Protein AF-A0A3D0SPX1-F1 (afdb_monomer)

Structure (mmCIF, N/CA/C/O backbone):
data_AF-A0A3D0SPX1-F1
#
_entry.id   AF-A0A3D0SPX1-F1
#
loop_
_atom_site.group_PDB
_atom_site.id
_atom_site.type_symbol
_atom_site.label_atom_id
_atom_site.label_alt_id
_atom_site.label_comp_id
_atom_site.label_asym_id
_atom_site.label_entity_id
_atom_site.label_seq_id
_atom_site.pdbx_PDB_ins_code
_atom_site.Cartn_x
_atom_site.Cartn_y
_atom_site.Cartn_z
_atom_site.occupancy
_atom_site.B_iso_or_equiv
_atom_site.auth_seq_id
_atom_site.auth_comp_id
_atom_site.auth_asym_id
_atom_site.auth_atom_id
_atom_site.pdbx_PDB_model_num
ATOM 1 N N . MET A 1 1 ? 27.610 -5.479 -9.067 1.00 35.22 1 MET A N 1
ATOM 2 C CA . MET A 1 1 ? 26.220 -5.914 -8.808 1.00 35.22 1 MET A CA 1
ATOM 3 C C . MET A 1 1 ? 25.933 -5.706 -7.330 1.00 35.22 1 MET A C 1
ATOM 5 O O . MET A 1 1 ? 26.383 -6.499 -6.516 1.00 35.22 1 MET A O 1
ATOM 9 N N . GLY A 1 2 ? 25.311 -4.583 -6.967 1.00 31.58 2 GLY A N 1
ATOM 10 C CA . GLY A 1 2 ? 24.998 -4.276 -5.571 1.00 31.58 2 GLY A CA 1
ATOM 11 C C . GLY A 1 2 ? 23.729 -5.002 -5.144 1.00 31.58 2 GLY A C 1
ATOM 12 O O . GLY A 1 2 ? 22.633 -4.547 -5.456 1.00 31.58 2 GLY A O 1
ATOM 13 N N . TYR A 1 3 ? 23.874 -6.133 -4.458 1.00 35.97 3 TYR A N 1
ATOM 14 C CA . TYR A 1 3 ? 22.781 -6.718 -3.691 1.00 35.97 3 TYR A CA 1
ATOM 15 C C . TYR A 1 3 ? 22.508 -5.787 -2.510 1.00 35.97 3 TYR A C 1
ATOM 17 O O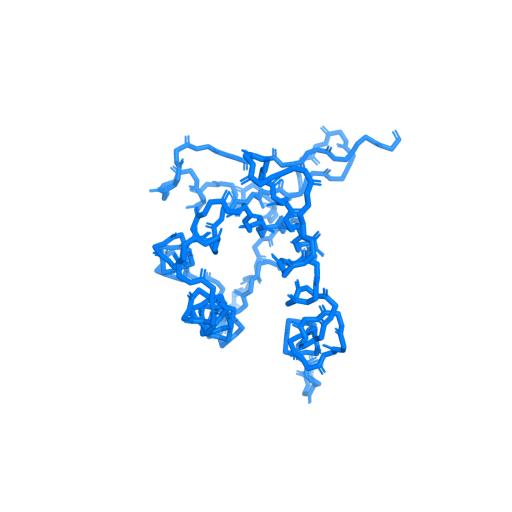 . TYR A 1 3 ? 23.377 -5.603 -1.660 1.00 35.97 3 TYR A O 1
ATOM 25 N N . SER A 1 4 ? 21.325 -5.177 -2.444 1.00 40.66 4 SER A N 1
ATOM 26 C CA . SER A 1 4 ? 20.884 -4.594 -1.180 1.00 40.66 4 SER A CA 1
ATOM 27 C C . SER A 1 4 ? 20.558 -5.760 -0.249 1.00 40.66 4 SER A C 1
ATOM 29 O O . SER A 1 4 ? 19.466 -6.311 -0.278 1.00 40.66 4 SER A O 1
ATOM 31 N N . ALA A 1 5 ? 21.559 -6.179 0.523 1.00 43.38 5 ALA A N 1
ATOM 32 C CA . ALA A 1 5 ? 21.428 -7.082 1.663 1.00 43.38 5 ALA A CA 1
ATOM 33 C C . ALA A 1 5 ? 20.911 -6.339 2.916 1.00 43.38 5 ALA A C 1
ATOM 35 O O . ALA A 1 5 ? 21.115 -6.795 4.037 1.00 43.38 5 ALA A O 1
ATOM 36 N N . GLY A 1 6 ? 20.303 -5.161 2.735 1.00 54.03 6 GLY A N 1
ATOM 37 C CA . GLY A 1 6 ? 19.687 -4.377 3.798 1.00 54.03 6 GLY A CA 1
ATOM 38 C C . GLY A 1 6 ? 18.196 -4.676 3.907 1.00 54.03 6 GLY A C 1
ATOM 39 O O . GLY A 1 6 ? 17.548 -5.019 2.916 1.00 54.03 6 GLY A O 1
ATOM 40 N N . ASP A 1 7 ? 17.645 -4.517 5.109 1.00 66.88 7 ASP A N 1
ATOM 41 C CA . ASP A 1 7 ? 16.200 -4.576 5.321 1.00 66.88 7 ASP A CA 1
ATOM 42 C C . ASP A 1 7 ? 15.494 -3.595 4.373 1.00 66.88 7 ASP A C 1
ATOM 44 O O . ASP A 1 7 ? 15.812 -2.403 4.329 1.00 66.88 7 ASP A O 1
ATOM 48 N N . HIS A 1 8 ? 14.532 -4.100 3.598 1.00 83.56 8 HIS A N 1
ATOM 49 C CA . HIS A 1 8 ? 13.720 -3.288 2.696 1.00 83.56 8 HIS A CA 1
ATOM 50 C C . HIS A 1 8 ? 12.962 -2.197 3.477 1.00 83.56 8 HIS A C 1
ATOM 52 O O . HIS A 1 8 ? 12.654 -2.359 4.663 1.00 83.56 8 HIS A O 1
ATOM 58 N N . ALA A 1 9 ? 12.633 -1.081 2.821 1.00 86.88 9 ALA A N 1
ATOM 59 C CA . ALA A 1 9 ? 11.969 0.058 3.463 1.00 86.88 9 ALA A CA 1
ATOM 60 C C . ALA A 1 9 ? 10.650 -0.344 4.150 1.00 86.88 9 ALA A C 1
ATOM 62 O O . ALA A 1 9 ? 10.345 0.133 5.240 1.00 86.88 9 ALA A O 1
ATOM 63 N N . GLU A 1 10 ? 9.915 -1.281 3.555 1.00 92.31 10 GLU A N 1
ATOM 64 C CA . GLU A 1 10 ? 8.680 -1.852 4.085 1.00 92.31 10 GLU A CA 1
ATOM 65 C C . GLU A 1 10 ? 8.934 -2.624 5.383 1.00 92.31 10 GLU A C 1
ATOM 67 O O . GLU A 1 10 ? 8.238 -2.416 6.371 1.00 92.31 10 GLU A O 1
ATOM 72 N N . ALA A 1 11 ? 9.966 -3.473 5.420 1.00 91.19 11 ALA A N 1
ATOM 73 C CA . ALA A 1 11 ? 10.319 -4.223 6.624 1.00 91.19 11 ALA A CA 1
ATOM 74 C C . ALA A 1 11 ? 10.751 -3.280 7.757 1.00 91.19 11 ALA A C 1
ATOM 76 O O . ALA A 1 11 ? 10.331 -3.445 8.901 1.00 91.19 11 ALA A O 1
ATOM 77 N N . ASN A 1 12 ? 11.532 -2.246 7.430 1.00 91.25 12 ASN A N 1
ATOM 78 C CA . ASN A 1 12 ? 11.918 -1.206 8.380 1.00 91.25 12 ASN A CA 1
ATOM 79 C C . ASN A 1 12 ? 10.706 -0.467 8.948 1.00 91.25 12 ASN A C 1
ATOM 81 O O . ASN A 1 12 ? 10.577 -0.375 10.168 1.00 91.25 12 ASN A O 1
ATOM 85 N N . LEU A 1 13 ? 9.800 0.002 8.083 1.00 92.25 13 LEU A N 1
ATOM 86 C CA . LEU A 1 13 ? 8.579 0.708 8.472 1.00 92.25 13 LEU A CA 1
ATOM 87 C C . LEU A 1 13 ? 7.771 -0.085 9.504 1.00 92.25 13 LEU A C 1
ATOM 89 O O . LEU A 1 13 ? 7.385 0.470 10.533 1.00 92.25 13 LEU A O 1
ATOM 93 N N . LEU A 1 14 ? 7.557 -1.377 9.250 1.00 93.50 14 LEU A N 1
ATOM 94 C CA . LEU A 1 14 ? 6.740 -2.243 10.104 1.00 93.50 14 LEU A CA 1
ATOM 95 C C . LEU A 1 14 ? 7.338 -2.471 11.501 1.00 93.50 14 LEU A C 1
ATOM 97 O O . LEU A 1 14 ? 6.610 -2.848 12.417 1.00 93.50 14 LEU A O 1
ATOM 101 N N . ARG A 1 15 ? 8.640 -2.217 11.683 1.00 93.19 15 ARG A N 1
ATOM 102 C CA . ARG A 1 15 ? 9.314 -2.259 12.991 1.00 93.19 15 ARG A CA 1
ATOM 103 C C . ARG A 1 15 ? 9.296 -0.918 13.723 1.00 93.19 15 ARG A C 1
ATOM 105 O O . ARG A 1 15 ? 9.567 -0.879 14.920 1.00 93.19 15 ARG A O 1
ATOM 112 N N . THR A 1 16 ? 9.011 0.184 13.032 1.00 94.38 16 THR A N 1
ATOM 113 C CA . THR A 1 16 ? 9.041 1.516 13.649 1.00 94.38 16 THR A CA 1
ATOM 114 C C . THR A 1 16 ? 7.852 1.748 14.581 1.00 94.38 16 THR A C 1
ATOM 116 O O . THR A 1 16 ? 6.770 1.192 14.384 1.00 94.38 16 THR A O 1
ATOM 119 N N . ALA A 1 17 ? 8.027 2.665 15.539 1.00 93.94 17 ALA A N 1
ATOM 120 C CA . ALA A 1 17 ? 6.954 3.139 16.416 1.00 93.94 17 ALA A CA 1
ATOM 121 C C . ALA A 1 17 ? 5.751 3.700 15.642 1.00 93.94 17 ALA A C 1
ATOM 123 O O . ALA A 1 17 ? 4.627 3.640 16.137 1.00 93.94 17 ALA A O 1
ATOM 124 N N . LEU A 1 18 ? 5.963 4.193 14.414 1.00 93.06 18 LEU A N 1
ATOM 125 C CA . LEU A 1 18 ? 4.879 4.657 13.554 1.00 93.06 18 LEU A CA 1
ATOM 126 C C . LEU A 1 18 ? 3.846 3.545 13.320 1.00 93.06 18 LEU A C 1
ATOM 128 O O . LEU A 1 18 ? 2.652 3.771 13.509 1.00 93.06 18 LEU A O 1
ATOM 132 N N . TRP A 1 19 ? 4.305 2.341 12.968 1.00 94.50 19 TRP A N 1
ATOM 133 C CA . TRP A 1 19 ? 3.427 1.197 12.731 1.00 94.50 19 TRP A CA 1
ATOM 134 C C . TRP A 1 19 ? 3.016 0.496 14.028 1.00 94.50 19 TRP A C 1
ATOM 136 O O . TRP A 1 19 ? 1.847 0.158 14.209 1.00 94.50 19 TRP A O 1
ATOM 146 N N . THR A 1 20 ? 3.961 0.279 14.946 1.00 95.25 20 THR A N 1
ATOM 147 C CA . THR A 1 20 ? 3.732 -0.567 16.129 1.00 95.25 20 THR A CA 1
ATOM 148 C C . THR A 1 20 ? 2.991 0.141 17.262 1.00 95.25 20 THR A C 1
ATOM 150 O O . THR A 1 20 ? 2.323 -0.527 18.051 1.00 95.25 20 THR A O 1
ATOM 153 N N . ALA A 1 21 ? 3.056 1.474 17.340 1.00 94.94 21 ALA A N 1
ATOM 154 C CA . ALA A 1 21 ? 2.471 2.243 18.437 1.00 94.94 21 ALA A CA 1
ATOM 155 C C . ALA A 1 21 ? 1.556 3.378 17.960 1.00 94.94 21 ALA A C 1
ATOM 157 O O . ALA A 1 21 ? 0.399 3.443 18.376 1.00 94.94 21 ALA A O 1
ATOM 158 N N . HIS A 1 22 ? 2.037 4.266 17.087 1.00 94.50 22 HIS A N 1
ATOM 159 C CA . HIS A 1 22 ? 1.320 5.496 16.738 1.00 94.50 22 HIS A CA 1
ATOM 160 C C . HIS A 1 22 ? 0.041 5.213 15.962 1.00 94.50 22 HIS A C 1
ATOM 162 O O . HIS A 1 22 ? -1.007 5.739 16.321 1.00 94.50 22 HIS A O 1
ATOM 168 N N . LEU A 1 23 ? 0.098 4.345 14.951 1.00 92.38 23 LEU A N 1
ATOM 169 C CA . LEU A 1 23 ? -1.086 3.961 14.194 1.00 92.38 23 LEU A CA 1
ATOM 170 C C . LEU A 1 23 ? -2.142 3.269 15.087 1.00 92.38 23 LEU A C 1
ATOM 172 O O . LEU A 1 23 ? -3.277 3.742 15.112 1.00 92.38 23 LEU A O 1
ATOM 176 N N . PRO A 1 24 ? -1.815 2.238 15.894 1.00 92.81 24 PRO A N 1
ATOM 177 C CA . PRO A 1 24 ? -2.754 1.683 16.871 1.00 92.81 24 PRO A CA 1
ATOM 178 C C . PRO A 1 24 ? -3.317 2.711 17.862 1.00 92.81 24 PRO A C 1
ATOM 180 O O . PRO A 1 24 ? -4.504 2.664 18.180 1.00 92.81 24 PRO A O 1
ATOM 183 N N . ASN A 1 25 ? -2.493 3.643 18.353 1.00 91.94 25 ASN A N 1
ATOM 184 C CA . ASN A 1 25 ? -2.947 4.717 19.239 1.00 91.94 25 ASN A CA 1
ATOM 185 C C . ASN A 1 25 ? -3.928 5.655 18.530 1.00 91.94 25 ASN A C 1
ATOM 187 O O . ASN A 1 25 ? -4.974 5.966 19.095 1.00 91.94 25 ASN A O 1
ATOM 191 N N . ALA A 1 26 ? -3.636 6.040 17.286 1.00 89.94 26 ALA A N 1
ATOM 192 C CA . ALA A 1 26 ? -4.522 6.857 16.468 1.00 89.94 26 ALA A CA 1
ATOM 193 C C . ALA A 1 26 ? -5.859 6.143 16.231 1.00 89.94 26 ALA A C 1
ATOM 195 O O . ALA A 1 26 ? -6.905 6.720 16.493 1.00 89.94 26 ALA A O 1
ATOM 196 N N . LEU A 1 27 ? -5.841 4.859 15.855 1.00 88.06 27 LEU A N 1
ATOM 197 C CA . LEU A 1 27 ? -7.057 4.056 15.674 1.00 88.06 27 LEU A CA 1
ATOM 198 C C . LEU A 1 27 ? -7.898 3.933 16.957 1.00 88.06 27 LEU A C 1
ATOM 200 O O . LEU A 1 27 ? -9.129 3.872 16.882 1.00 88.06 27 LEU A O 1
ATOM 204 N N . ARG A 1 28 ? -7.262 3.881 18.138 1.00 88.44 28 ARG A N 1
ATOM 205 C CA . ARG A 1 28 ? -7.951 3.864 19.443 1.00 88.44 28 ARG A CA 1
ATOM 206 C C . ARG A 1 28 ? -8.588 5.206 19.779 1.00 88.44 28 ARG A C 1
ATOM 208 O O . ARG A 1 28 ? -9.742 5.231 20.202 1.00 88.44 28 ARG A O 1
ATOM 215 N N . ALA A 1 29 ? -7.837 6.285 19.599 1.00 88.12 29 ALA A N 1
ATOM 216 C CA . ALA A 1 29 ? -8.236 7.629 19.997 1.00 88.12 29 ALA A CA 1
ATOM 217 C C . ALA A 1 29 ? -9.087 8.359 18.945 1.00 88.12 29 ALA A C 1
ATOM 219 O O . ALA A 1 29 ? -9.565 9.453 19.229 1.00 88.12 29 ALA A O 1
ATOM 220 N N . TRP A 1 30 ? -9.263 7.789 17.746 1.00 83.19 30 TRP A N 1
ATOM 221 C CA . TRP A 1 30 ? -9.912 8.475 16.631 1.00 83.19 30 TRP A CA 1
ATOM 222 C C . TRP A 1 30 ? -11.345 8.904 16.944 1.00 83.19 30 TRP A C 1
ATOM 224 O O . TRP A 1 30 ? -12.213 8.076 17.237 1.00 83.19 30 TRP A O 1
ATOM 234 N N . THR A 1 31 ? -11.583 10.207 16.821 1.00 78.75 31 THR A N 1
ATOM 235 C CA . THR A 1 31 ? -12.889 10.850 16.910 1.00 78.75 31 THR A CA 1
ATOM 236 C C . THR A 1 31 ? -13.018 11.8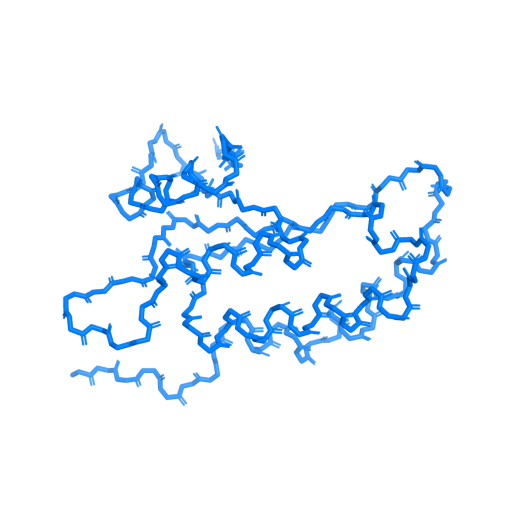70 15.766 1.00 78.75 31 THR A C 1
ATOM 238 O O . THR A 1 31 ? -12.027 12.512 15.417 1.00 78.75 31 THR A O 1
ATOM 241 N N . PRO A 1 32 ? -14.206 12.036 15.159 1.00 76.19 32 PRO A N 1
ATOM 242 C CA . PRO A 1 32 ? -15.452 11.326 15.442 1.00 76.19 32 PRO A CA 1
ATOM 243 C C . PRO A 1 32 ? -15.455 9.890 14.871 1.00 76.19 32 PRO A C 1
ATOM 245 O O . PRO A 1 32 ? -14.790 9.587 13.880 1.00 76.19 32 PRO A O 1
ATOM 248 N N . HIS A 1 33 ? -16.182 8.986 15.540 1.00 69.19 33 HIS A N 1
ATOM 249 C CA . HIS A 1 33 ? -16.167 7.530 15.296 1.00 69.19 33 HIS A CA 1
ATOM 250 C C . HIS A 1 33 ? -16.772 7.101 13.944 1.00 69.19 33 HIS A C 1
ATOM 252 O O . HIS A 1 33 ? -16.688 5.931 13.564 1.00 69.19 33 HIS A O 1
ATOM 258 N N . ASP A 1 34 ? -17.428 8.024 13.250 1.00 72.75 34 ASP A N 1
ATOM 259 C CA . ASP A 1 34 ? -18.044 7.855 11.937 1.00 72.75 34 ASP A CA 1
ATOM 260 C C . ASP A 1 34 ? -17.093 8.188 10.775 1.00 72.75 34 ASP A C 1
ATOM 262 O O . ASP A 1 34 ? -17.356 7.777 9.645 1.00 72.75 34 ASP A O 1
ATOM 266 N N . SER A 1 35 ? -15.974 8.862 11.046 1.00 80.56 35 SER A N 1
ATOM 267 C CA . SER A 1 35 ? -14.977 9.225 10.038 1.00 80.56 35 S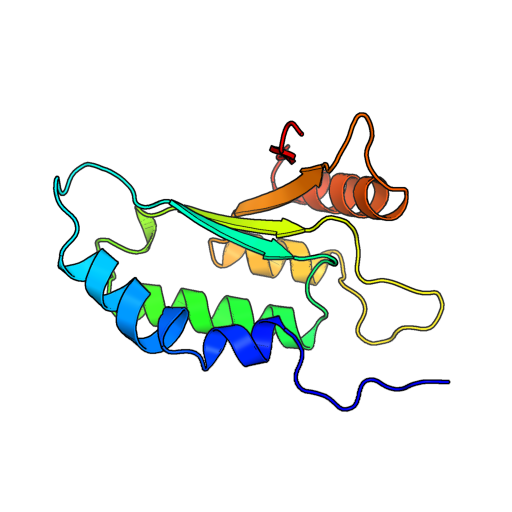ER A CA 1
ATOM 268 C C . SER A 1 35 ? -13.889 8.156 9.877 1.00 80.56 35 SER A C 1
ATOM 270 O O . SER A 1 35 ? -13.467 7.519 10.845 1.00 80.56 35 SER A O 1
ATOM 272 N N . CYS A 1 36 ? -13.415 7.952 8.645 1.00 85.12 36 CYS A N 1
ATOM 273 C CA . CYS A 1 36 ? -12.336 7.011 8.348 1.00 85.12 36 CYS A CA 1
ATOM 274 C C . CYS A 1 36 ? -10.955 7.671 8.478 1.00 85.12 36 CYS A C 1
ATOM 276 O O . CYS A 1 36 ? -10.719 8.756 7.941 1.00 85.12 36 CYS A O 1
ATOM 278 N N . ILE A 1 37 ? -10.002 6.972 9.092 1.00 88.69 37 ILE A N 1
ATOM 279 C CA . ILE A 1 37 ? -8.581 7.294 8.955 1.00 88.69 37 ILE A CA 1
ATOM 280 C C . ILE A 1 37 ? -8.114 6.799 7.590 1.00 88.69 37 ILE A C 1
ATOM 282 O O . ILE A 1 37 ? -8.404 5.671 7.190 1.00 88.69 37 ILE A O 1
ATOM 286 N N . THR A 1 38 ? -7.349 7.637 6.894 1.00 90.88 38 THR A N 1
ATOM 287 C CA . THR A 1 38 ? -6.607 7.233 5.698 1.00 90.88 38 THR A CA 1
ATOM 288 C C . THR A 1 38 ? -5.124 7.159 6.028 1.00 90.88 38 THR A C 1
ATOM 290 O O . THR A 1 38 ? -4.511 8.156 6.403 1.00 90.88 38 THR A O 1
ATOM 293 N N . VAL A 1 39 ? -4.539 5.975 5.872 1.00 91.81 39 VAL A N 1
ATOM 294 C CA . VAL A 1 39 ? -3.103 5.729 6.013 1.00 91.81 39 VAL A CA 1
ATOM 295 C C . VAL A 1 39 ? -2.534 5.508 4.623 1.00 91.81 39 VAL A C 1
ATOM 297 O O . VAL A 1 39 ? -2.923 4.566 3.942 1.00 91.81 39 VAL A O 1
ATOM 300 N N . THR A 1 40 ? -1.609 6.365 4.195 1.00 94.06 40 THR A N 1
ATOM 301 C CA . THR A 1 40 ? -0.949 6.227 2.890 1.00 94.06 40 THR A CA 1
ATOM 302 C C . THR A 1 40 ? 0.518 5.872 3.075 1.00 94.06 40 THR A C 1
ATOM 304 O O . THR A 1 40 ? 1.280 6.634 3.668 1.00 94.06 40 THR A O 1
ATOM 307 N N . LEU A 1 41 ? 0.922 4.729 2.529 1.00 94.44 41 LEU A N 1
ATOM 308 C CA . LEU A 1 41 ? 2.312 4.340 2.367 1.00 94.44 41 LEU A CA 1
ATOM 309 C C . LEU A 1 41 ? 2.783 4.751 0.970 1.00 94.44 41 LEU A C 1
ATOM 311 O O . LEU A 1 41 ? 2.440 4.109 -0.020 1.00 94.44 41 LEU A O 1
ATOM 315 N N . ALA A 1 42 ? 3.570 5.824 0.898 1.00 93.75 42 ALA A N 1
ATOM 316 C CA . ALA A 1 42 ? 4.187 6.291 -0.339 1.00 93.75 42 ALA A CA 1
ATOM 317 C C . ALA A 1 42 ? 5.606 5.719 -0.488 1.00 93.75 42 ALA A C 1
ATOM 319 O O . ALA A 1 42 ? 6.468 5.970 0.353 1.00 93.75 42 ALA A O 1
ATOM 320 N N . ILE A 1 43 ? 5.859 4.960 -1.557 1.00 93.06 43 ILE A N 1
ATOM 321 C CA . ILE A 1 43 ? 7.146 4.289 -1.804 1.00 93.06 43 ILE A CA 1
ATOM 322 C C . ILE A 1 43 ? 7.622 4.446 -3.253 1.00 93.06 43 ILE A C 1
ATOM 324 O O . ILE A 1 43 ? 6.851 4.665 -4.187 1.00 93.06 43 ILE A O 1
ATOM 328 N N . ASN A 1 44 ? 8.934 4.330 -3.470 1.00 91.12 44 ASN A N 1
ATOM 329 C CA . ASN A 1 44 ? 9.525 4.520 -4.801 1.00 91.12 44 ASN A CA 1
ATOM 330 C C . ASN A 1 44 ? 9.226 3.372 -5.772 1.00 91.12 44 ASN A C 1
ATOM 332 O O . ASN A 1 44 ? 9.130 3.596 -6.978 1.00 91.12 44 ASN A O 1
ATOM 336 N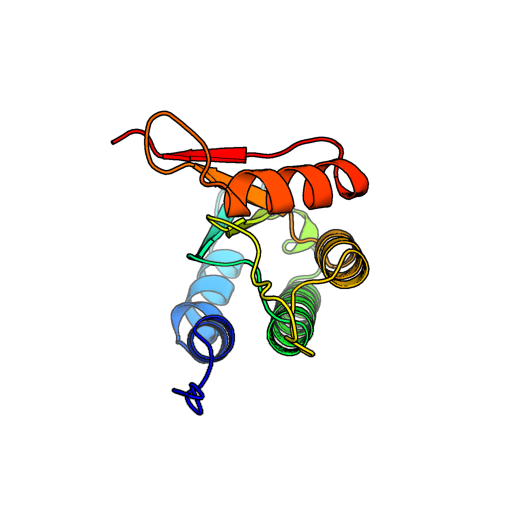 N . ARG A 1 45 ? 9.116 2.141 -5.268 1.00 92.38 45 ARG A N 1
ATOM 337 C CA . ARG A 1 45 ? 8.815 0.952 -6.068 1.00 92.38 45 ARG A CA 1
ATOM 338 C C . ARG A 1 45 ? 7.765 0.108 -5.350 1.00 92.38 45 ARG A C 1
ATOM 340 O O . ARG A 1 45 ? 7.729 0.146 -4.128 1.00 92.38 45 ARG A O 1
ATOM 347 N N . SER A 1 46 ? 6.929 -0.621 -6.084 1.00 93.69 46 SER A N 1
ATOM 348 C CA . SER A 1 46 ? 5.982 -1.583 -5.505 1.00 93.69 46 SER A CA 1
ATOM 349 C C . SER A 1 46 ? 6.717 -2.646 -4.676 1.00 93.69 46 SER A C 1
ATOM 351 O O . SER A 1 46 ? 7.895 -2.902 -4.923 1.00 93.69 46 SER A O 1
ATOM 353 N N . PRO A 1 47 ? 6.069 -3.289 -3.696 1.00 93.75 47 PRO A N 1
ATOM 354 C CA . PRO A 1 47 ? 6.755 -4.241 -2.838 1.00 93.75 47 PRO A CA 1
ATOM 355 C C . PRO A 1 47 ? 7.195 -5.480 -3.615 1.00 93.75 47 PRO A C 1
ATOM 357 O O . PRO A 1 47 ? 6.460 -6.022 -4.446 1.00 93.75 47 PRO A O 1
ATOM 360 N N . CYS A 1 48 ? 8.392 -5.974 -3.306 1.00 92.94 48 CYS A N 1
ATOM 361 C CA 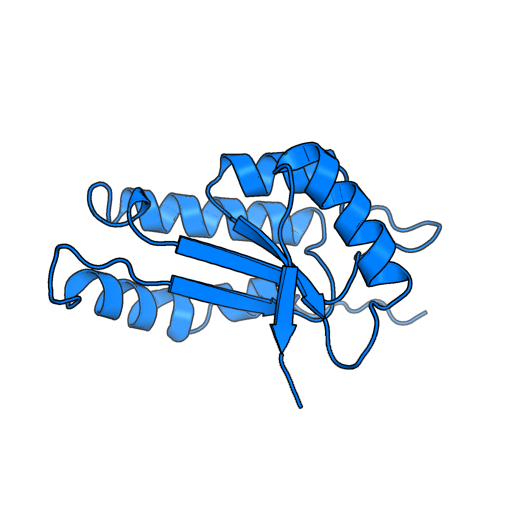. CYS A 1 48 ? 8.833 -7.288 -3.766 1.00 92.94 48 CYS A CA 1
ATOM 362 C C . CYS A 1 48 ? 7.927 -8.394 -3.178 1.00 92.94 48 CYS A C 1
ATOM 364 O O . CYS A 1 48 ? 7.133 -8.144 -2.262 1.00 92.94 48 CYS A O 1
ATOM 366 N N . ARG A 1 49 ? 8.065 -9.641 -3.644 1.00 90.81 49 ARG A N 1
ATOM 367 C CA . ARG A 1 49 ? 7.267 -10.777 -3.132 1.00 90.81 49 ARG A CA 1
ATOM 368 C C . ARG A 1 49 ? 7.305 -10.909 -1.599 1.00 90.81 49 ARG A C 1
ATOM 370 O O . ARG A 1 49 ? 6.274 -11.137 -0.968 1.00 90.81 49 ARG A O 1
ATOM 377 N N . ASN A 1 50 ? 8.479 -10.739 -0.987 1.00 91.25 50 ASN A N 1
ATOM 378 C CA . ASN A 1 50 ? 8.638 -10.870 0.466 1.00 91.25 50 ASN A CA 1
ATOM 379 C C . ASN A 1 50 ? 7.983 -9.699 1.212 1.00 91.25 50 ASN A C 1
ATOM 381 O O . ASN A 1 50 ? 7.232 -9.913 2.161 1.00 91.25 50 ASN A O 1
ATOM 385 N N . CYS A 1 51 ? 8.204 -8.465 0.751 1.00 94.44 51 CYS A N 1
ATOM 386 C CA . CYS A 1 51 ? 7.576 -7.274 1.328 1.00 94.44 51 CYS A CA 1
ATOM 387 C C . CYS A 1 51 ? 6.055 -7.300 1.187 1.00 94.44 51 CYS A C 1
ATOM 389 O O . CYS A 1 51 ? 5.355 -6.878 2.101 1.00 94.44 51 CYS A O 1
ATOM 391 N N . THR A 1 52 ? 5.538 -7.875 0.100 1.00 95.50 52 THR A N 1
ATOM 392 C CA . THR A 1 52 ? 4.101 -8.104 -0.077 1.00 95.50 52 THR A CA 1
ATOM 393 C C . THR A 1 52 ? 3.542 -8.966 1.053 1.00 95.50 52 THR A C 1
ATOM 395 O O . THR A 1 52 ? 2.570 -8.585 1.700 1.00 95.50 52 THR A O 1
ATOM 398 N N . ALA A 1 53 ? 4.188 -10.097 1.355 1.00 94.88 53 ALA A N 1
ATOM 399 C CA . ALA A 1 53 ? 3.755 -10.970 2.445 1.00 94.88 53 ALA A CA 1
ATOM 400 C C . ALA A 1 53 ? 3.799 -10.267 3.817 1.00 94.88 53 ALA A C 1
ATOM 402 O O . ALA A 1 53 ? 2.889 -10.449 4.632 1.00 94.88 53 ALA A O 1
ATOM 403 N N . LEU A 1 54 ? 4.818 -9.433 4.056 1.00 96.00 54 LEU A N 1
ATOM 404 C CA . LEU A 1 54 ? 4.940 -8.643 5.285 1.00 96.00 54 LEU A CA 1
ATOM 405 C C . LEU A 1 54 ? 3.811 -7.614 5.422 1.00 96.00 54 LEU A C 1
ATOM 407 O O . LEU A 1 54 ? 3.167 -7.560 6.467 1.00 96.00 54 LEU A O 1
ATOM 411 N N . LEU A 1 55 ? 3.527 -6.841 4.369 1.00 97.12 55 LEU A N 1
ATOM 412 C CA . LEU A 1 55 ? 2.465 -5.827 4.372 1.00 97.12 55 LEU A CA 1
ATOM 413 C C . LEU A 1 55 ? 1.070 -6.443 4.553 1.00 97.12 55 LEU A C 1
ATOM 415 O O . LEU A 1 55 ? 0.253 -5.901 5.298 1.00 97.12 55 LEU A O 1
ATOM 419 N N . ILE A 1 56 ? 0.805 -7.596 3.930 1.00 97.31 56 ILE A N 1
ATOM 420 C CA . ILE A 1 56 ? -0.445 -8.353 4.119 1.00 97.31 56 ILE A CA 1
ATOM 421 C C . ILE A 1 56 ? -0.589 -8.794 5.578 1.00 97.31 56 ILE A C 1
ATOM 423 O O . ILE A 1 56 ? -1.631 -8.586 6.204 1.00 97.31 56 ILE A O 1
ATOM 427 N N . SER A 1 57 ? 0.472 -9.383 6.135 1.00 96.88 57 SER A N 1
ATOM 428 C CA . SER A 1 57 ? 0.474 -9.887 7.512 1.00 96.88 57 SER A CA 1
ATOM 429 C C . SER A 1 57 ? 0.278 -8.758 8.522 1.00 96.88 57 SER A C 1
ATOM 431 O O . SER A 1 57 ? -0.473 -8.911 9.486 1.00 96.88 57 SER A O 1
ATOM 433 N N . ALA A 1 58 ? 0.915 -7.613 8.277 1.00 96.06 58 ALA A N 1
ATOM 434 C CA . ALA A 1 58 ? 0.828 -6.436 9.122 1.00 96.06 58 ALA A CA 1
ATOM 435 C C . ALA A 1 58 ? -0.582 -5.830 9.135 1.00 96.06 58 ALA A C 1
ATOM 437 O O . ALA A 1 58 ? -1.112 -5.560 10.215 1.00 96.06 58 ALA A O 1
ATOM 438 N N . LEU A 1 59 ? -1.214 -5.667 7.967 1.00 95.50 59 LEU A N 1
ATOM 439 C CA . LEU A 1 59 ? -2.584 -5.153 7.884 1.00 95.50 59 LEU A CA 1
ATOM 440 C C . LEU A 1 59 ? -3.587 -6.131 8.512 1.00 95.50 59 LEU A C 1
ATOM 442 O O . LEU A 1 59 ? -4.429 -5.733 9.315 1.00 95.50 59 LEU A O 1
ATOM 446 N N . SER A 1 60 ? -3.416 -7.431 8.261 1.00 95.00 60 SER A N 1
ATOM 447 C CA . SER A 1 60 ? -4.237 -8.477 8.881 1.00 95.00 60 SER A CA 1
ATOM 448 C C . SER A 1 60 ? -4.126 -8.472 10.410 1.00 95.00 60 SER A C 1
ATOM 450 O O . SER A 1 60 ? -5.123 -8.636 11.111 1.00 95.00 60 SER A O 1
ATOM 452 N N . ALA A 1 61 ? -2.919 -8.280 10.954 1.00 94.31 61 ALA A N 1
ATOM 453 C CA . ALA A 1 61 ? -2.709 -8.165 12.397 1.00 94.31 61 ALA A CA 1
ATOM 454 C C . ALA A 1 61 ? -3.391 -6.920 12.976 1.00 94.31 61 ALA A C 1
ATOM 456 O O . ALA A 1 61 ? -4.013 -6.993 14.036 1.00 94.31 61 ALA A O 1
ATOM 457 N N . LEU A 1 62 ? -3.330 -5.799 12.258 1.00 92.50 62 LEU A N 1
ATOM 458 C CA . LEU A 1 62 ? -4.011 -4.573 12.651 1.00 92.50 62 LEU A CA 1
ATOM 459 C C . LEU A 1 62 ? -5.534 -4.763 12.681 1.00 92.50 62 LEU A C 1
ATOM 461 O O . LEU A 1 62 ? -6.174 -4.378 13.656 1.00 92.50 62 LEU A O 1
ATOM 465 N N . TYR A 1 63 ? -6.113 -5.419 11.674 1.00 92.88 63 TYR A N 1
ATOM 466 C CA . TYR A 1 63 ? -7.545 -5.724 11.638 1.00 92.88 63 TYR A CA 1
ATOM 467 C C . TYR A 1 63 ? -7.977 -6.679 12.752 1.00 92.88 63 TYR A C 1
ATOM 469 O O . TYR A 1 63 ? -9.024 -6.454 13.351 1.00 92.88 63 TYR A O 1
ATOM 477 N N . ARG A 1 64 ? -7.159 -7.677 13.115 1.00 93.56 64 ARG A N 1
ATOM 478 C CA . ARG A 1 64 ? -7.438 -8.531 14.287 1.00 93.56 64 ARG A CA 1
ATOM 479 C C . ARG A 1 64 ? -7.463 -7.744 15.598 1.00 93.56 64 ARG A C 1
ATOM 481 O O . ARG A 1 64 ? -8.298 -8.025 16.450 1.00 93.56 64 ARG A O 1
ATOM 488 N N . ASN A 1 65 ? -6.588 -6.750 15.747 1.00 90.94 65 ASN A N 1
ATOM 489 C CA . ASN A 1 65 ? -6.556 -5.889 16.933 1.00 90.94 65 ASN A CA 1
ATOM 490 C C . ASN A 1 65 ? -7.701 -4.860 16.956 1.00 90.94 65 ASN A C 1
ATOM 492 O O . ASN A 1 65 ? -8.043 -4.343 18.018 1.00 90.94 65 ASN A O 1
ATOM 496 N N . PHE A 1 66 ? -8.290 -4.554 15.796 1.00 89.81 66 PHE A N 1
ATOM 497 C CA . PHE A 1 66 ? -9.325 -3.534 15.628 1.00 89.81 66 PHE A CA 1
ATOM 498 C C . PHE A 1 66 ? -10.458 -4.004 14.695 1.00 89.81 66 PHE A C 1
ATOM 500 O O . PHE A 1 66 ? -10.704 -3.355 13.680 1.00 89.81 66 PHE A O 1
ATOM 507 N N . PRO A 1 67 ? -11.201 -5.079 15.010 1.00 87.75 67 PRO A N 1
ATOM 508 C CA . PRO A 1 67 ? -12.102 -5.732 14.050 1.00 87.75 67 PRO A CA 1
ATOM 509 C C . PRO A 1 67 ? -13.238 -4.833 13.538 1.00 87.75 67 PRO A C 1
ATOM 511 O O . PRO A 1 67 ? -13.593 -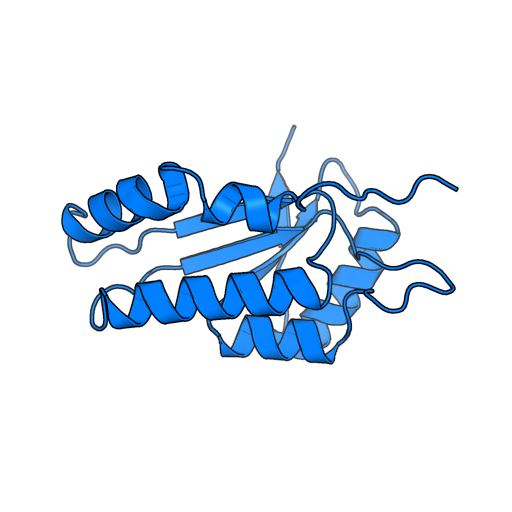4.899 12.367 1.00 87.75 67 PRO A O 1
ATOM 514 N N . ALA A 1 68 ? -13.777 -3.945 14.382 1.00 82.94 68 ALA A N 1
ATO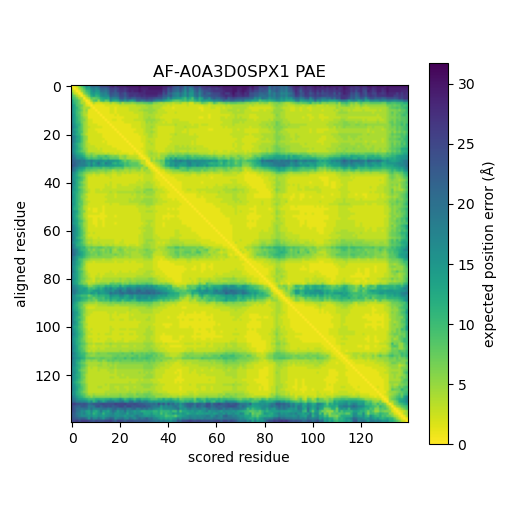M 515 C CA . ALA A 1 68 ? -14.861 -3.034 13.996 1.00 82.94 68 ALA A CA 1
ATOM 516 C C . ALA A 1 68 ? -14.377 -1.745 13.302 1.00 82.94 68 ALA A C 1
ATOM 518 O O . ALA A 1 68 ? -15.139 -1.099 12.583 1.00 82.94 68 ALA A O 1
ATOM 519 N N . ARG A 1 69 ? -13.125 -1.334 13.549 1.00 79.00 69 ARG A N 1
ATOM 520 C CA . ARG A 1 69 ? -12.573 -0.061 13.054 1.00 79.00 69 ARG A CA 1
ATOM 521 C C . ARG A 1 69 ? -11.657 -0.268 11.854 1.00 79.00 69 ARG A C 1
ATOM 523 O O . ARG A 1 69 ? -11.733 0.496 10.906 1.00 79.00 69 ARG A O 1
ATOM 530 N N . GLY A 1 70 ? -10.820 -1.301 11.877 1.00 79.88 70 GLY A N 1
ATOM 531 C CA . GLY A 1 70 ? -9.822 -1.625 10.859 1.00 79.88 70 GLY A CA 1
ATOM 532 C C . GLY A 1 70 ? -10.379 -1.577 9.435 1.00 79.88 70 GLY A C 1
ATOM 533 O O . GLY A 1 70 ? -9.913 -0.732 8.675 1.00 79.88 70 GLY A O 1
ATOM 534 N N . PRO A 1 71 ? -11.419 -2.367 9.105 1.00 81.44 71 PRO A N 1
ATOM 535 C CA . PRO A 1 71 ? -12.011 -2.382 7.763 1.00 81.44 71 PRO A CA 1
ATOM 536 C C . PRO A 1 71 ? -12.701 -1.076 7.340 1.00 81.44 71 PRO A C 1
ATOM 538 O O . PRO A 1 71 ? -12.949 -0.876 6.158 1.00 81.44 71 PRO A O 1
ATOM 541 N N . ARG A 1 72 ? -13.036 -0.182 8.284 1.00 85.19 72 ARG A N 1
ATOM 542 C CA . ARG A 1 72 ? -13.610 1.142 7.973 1.00 85.19 72 ARG A CA 1
ATOM 543 C C . ARG A 1 72 ? -12.540 2.172 7.604 1.00 85.19 72 ARG A C 1
ATOM 545 O O . ARG A 1 72 ? -12.875 3.229 7.079 1.00 85.19 72 ARG A O 1
ATOM 552 N N . ASN A 1 73 ? -11.275 1.894 7.916 1.00 88.31 73 ASN A N 1
ATOM 553 C CA . ASN A 1 73 ? -10.148 2.763 7.601 1.00 88.31 73 ASN A CA 1
ATOM 554 C C . ASN A 1 73 ? -9.523 2.365 6.266 1.00 88.31 73 ASN A C 1
ATOM 556 O O . ASN A 1 73 ? -9.524 1.195 5.886 1.00 88.31 73 ASN A O 1
ATOM 560 N N . ARG A 1 74 ? -8.943 3.347 5.580 1.00 91.06 74 ARG A N 1
ATOM 561 C CA . ARG A 1 74 ? -8.355 3.175 4.252 1.00 91.06 74 ARG A CA 1
ATOM 562 C C . ARG A 1 74 ? -6.846 3.029 4.360 1.00 91.06 74 ARG A C 1
ATOM 564 O O . ARG A 1 74 ? -6.187 3.878 4.962 1.00 91.06 74 ARG A O 1
ATOM 571 N N . PHE A 1 75 ? -6.300 1.976 3.762 1.00 93.81 75 PHE A N 1
ATOM 572 C CA . PHE A 1 75 ? -4.863 1.709 3.720 1.00 93.81 75 PHE A CA 1
ATOM 573 C C . PHE A 1 75 ? -4.390 1.743 2.276 1.00 93.81 75 PHE A C 1
ATOM 575 O O . PHE A 1 75 ? -4.609 0.802 1.524 1.00 93.81 75 PHE A O 1
ATOM 582 N N . ILE A 1 76 ? -3.750 2.841 1.885 1.00 94.75 76 ILE A N 1
ATOM 583 C CA . ILE A 1 76 ? -3.331 3.093 0.508 1.00 94.75 76 ILE A CA 1
ATOM 584 C C . ILE A 1 76 ? -1.844 2.780 0.368 1.00 94.75 76 ILE A C 1
ATOM 586 O O . ILE A 1 76 ? -1.011 3.349 1.073 1.00 94.75 76 ILE A O 1
ATOM 590 N N . LEU A 1 77 ? -1.495 1.917 -0.580 1.00 95.31 77 LEU A N 1
ATOM 591 C CA . LEU A 1 77 ? -0.128 1.668 -1.019 1.00 95.31 77 LEU A CA 1
ATOM 592 C C . LEU A 1 77 ? 0.114 2.412 -2.334 1.00 95.31 77 LEU A C 1
ATOM 594 O O . LEU A 1 77 ? -0.279 1.956 -3.409 1.00 95.31 77 LEU A O 1
ATOM 598 N N . ALA A 1 78 ? 0.762 3.571 -2.242 1.00 94.88 78 ALA A N 1
ATOM 599 C CA . ALA A 1 78 ? 1.069 4.430 -3.377 1.00 94.88 78 ALA A CA 1
ATOM 600 C C . ALA A 1 78 ? 2.528 4.234 -3.810 1.00 94.88 78 ALA A C 1
ATOM 602 O O . ALA A 1 78 ? 3.449 4.707 -3.143 1.00 94.88 78 ALA A O 1
ATOM 603 N N . ALA A 1 79 ? 2.763 3.562 -4.938 1.00 95.00 79 ALA A N 1
ATOM 604 C CA . ALA A 1 79 ? 4.119 3.319 -5.430 1.00 95.00 79 ALA A CA 1
ATOM 605 C C . ALA A 1 79 ? 4.407 4.058 -6.743 1.00 95.00 79 ALA A C 1
ATOM 607 O O . ALA A 1 79 ? 3.586 4.067 -7.657 1.00 95.00 79 ALA A O 1
ATOM 608 N N . LYS A 1 80 ? 5.594 4.665 -6.876 1.00 93.75 80 LYS A N 1
ATOM 609 C CA . LYS A 1 80 ? 5.968 5.430 -8.088 1.00 93.75 80 LYS A CA 1
ATOM 610 C C . LYS A 1 80 ? 6.177 4.549 -9.333 1.00 93.75 80 LYS A C 1
ATOM 612 O O . LYS A 1 80 ? 6.119 5.040 -10.465 1.00 93.75 80 LYS A O 1
ATOM 617 N N . GLY A 1 81 ? 6.417 3.251 -9.149 1.00 93.25 81 GLY A N 1
ATOM 618 C CA . GLY A 1 81 ? 6.483 2.289 -10.247 1.00 93.25 81 GLY A CA 1
ATOM 619 C C . GLY A 1 81 ? 6.738 0.851 -9.812 1.00 93.25 81 GLY A C 1
ATOM 620 O O . GLY A 1 81 ? 6.964 0.579 -8.638 1.00 93.25 81 GLY A O 1
ATOM 621 N N . ALA A 1 82 ? 6.706 -0.076 -10.766 1.00 91.31 82 ALA A N 1
ATOM 622 C CA . ALA A 1 82 ? 6.894 -1.498 -10.512 1.00 91.31 82 ALA A CA 1
ATOM 623 C C . ALA A 1 82 ? 8.332 -1.844 -10.068 1.00 91.31 82 ALA A C 1
ATOM 625 O O . ALA A 1 82 ? 9.323 -1.361 -10.640 1.00 91.31 82 ALA A O 1
ATOM 626 N N . TYR A 1 83 ? 8.448 -2.708 -9.056 1.00 88.62 83 TYR A N 1
ATOM 627 C CA . TYR A 1 83 ? 9.688 -3.392 -8.685 1.00 88.62 83 TYR A CA 1
ATOM 628 C C . TYR A 1 83 ? 9.885 -4.614 -9.579 1.00 88.62 83 TYR A C 1
ATOM 630 O O . TYR A 1 83 ? 9.462 -5.724 -9.265 1.00 88.62 83 TYR A O 1
ATOM 638 N N . GLU A 1 84 ? 10.517 -4.390 -10.722 1.00 83.00 84 GLU A N 1
ATOM 639 C CA . GLU A 1 84 ? 10.835 -5.436 -11.691 1.00 83.00 84 GLU A CA 1
ATOM 640 C C . GLU A 1 84 ? 12.128 -5.124 -12.445 1.00 83.00 84 GLU A C 1
ATOM 642 O O . GLU A 1 84 ? 12.395 -3.981 -12.782 1.00 83.00 84 GLU A O 1
ATOM 647 N N . ASP A 1 85 ? 12.933 -6.130 -12.740 1.00 74.00 85 ASP A N 1
ATOM 648 C CA . ASP A 1 85 ? 14.011 -6.044 -13.722 1.00 74.00 85 ASP A CA 1
ATOM 649 C C . ASP A 1 85 ? 14.106 -7.407 -14.414 1.00 74.00 85 ASP A C 1
ATOM 651 O O . ASP A 1 85 ? 13.698 -8.430 -13.844 1.00 74.00 85 ASP A O 1
ATOM 655 N N . ALA A 1 86 ? 14.614 -7.433 -15.648 1.00 56.78 86 ALA A N 1
ATOM 656 C CA . ALA A 1 86 ? 14.838 -8.681 -16.369 1.00 56.78 86 ALA A CA 1
ATOM 657 C C . ALA A 1 86 ? 15.787 -9.574 -15.545 1.00 56.78 86 ALA A C 1
ATOM 659 O O . ALA A 1 86 ? 16.936 -9.215 -15.309 1.00 56.78 86 ALA A O 1
ATOM 660 N N . GLY A 1 87 ? 15.276 -10.707 -15.052 1.00 66.31 87 GLY A N 1
ATOM 661 C CA . GLY A 1 87 ? 16.015 -11.641 -14.193 1.00 66.31 87 GLY A CA 1
ATOM 662 C C . GLY A 1 87 ? 15.743 -11.535 -12.684 1.00 66.31 87 GLY A C 1
ATOM 663 O O . GLY A 1 87 ? 16.266 -12.352 -11.930 1.00 66.31 87 GLY A O 1
ATOM 664 N N . MET A 1 88 ? 14.908 -10.599 -12.210 1.00 79.00 88 MET A N 1
ATOM 665 C CA . MET A 1 88 ? 14.530 -10.551 -10.788 1.00 79.00 88 MET A CA 1
ATOM 666 C C . MET A 1 88 ? 13.531 -11.655 -10.421 1.00 79.00 88 MET A C 1
ATOM 668 O O . MET A 1 88 ? 12.377 -11.644 -10.852 1.00 79.00 88 MET A O 1
ATOM 672 N N . THR A 1 89 ? 13.943 -12.559 -9.532 1.00 76.50 89 THR A N 1
ATOM 673 C CA . THR A 1 89 ? 13.081 -13.608 -8.956 1.00 76.50 89 THR A CA 1
ATOM 674 C C . THR A 1 89 ? 12.079 -13.062 -7.936 1.00 76.50 89 THR A C 1
ATOM 676 O O . THR A 1 89 ? 11.009 -13.638 -7.744 1.00 76.50 89 THR A O 1
ATOM 679 N N . THR A 1 90 ? 12.398 -11.930 -7.304 1.00 82.56 90 THR A N 1
ATOM 680 C CA . THR A 1 90 ? 11.600 -11.293 -6.244 1.00 82.56 90 THR A CA 1
ATOM 681 C C . THR A 1 90 ? 10.731 -10.136 -6.738 1.00 82.56 90 THR A C 1
ATOM 683 O O . THR A 1 90 ? 10.155 -9.423 -5.915 1.00 82.56 90 THR A O 1
ATOM 686 N N . ARG A 1 91 ? 10.612 -9.947 -8.061 1.00 87.62 91 ARG A N 1
ATOM 687 C CA . ARG A 1 91 ? 9.787 -8.886 -8.663 1.00 87.62 91 ARG A CA 1
ATOM 688 C C . ARG A 1 91 ? 8.346 -8.901 -8.147 1.00 87.62 91 ARG A C 1
ATOM 690 O O . ARG A 1 91 ? 7.828 -9.964 -7.803 1.00 87.62 91 ARG A O 1
ATOM 697 N N . THR A 1 92 ? 7.691 -7.742 -8.149 1.00 90.19 92 THR A N 1
ATOM 698 C CA . THR A 1 92 ? 6.241 -7.672 -7.931 1.00 90.19 92 THR A CA 1
ATOM 699 C C . THR A 1 92 ? 5.540 -8.417 -9.063 1.00 90.19 92 THR A C 1
ATOM 701 O O . THR A 1 92 ? 5.772 -8.133 -10.237 1.00 90.19 92 THR A O 1
ATOM 704 N N . THR A 1 93 ? 4.696 -9.389 -8.726 1.00 92.69 93 THR A N 1
ATOM 705 C CA . THR A 1 93 ? 3.898 -10.131 -9.708 1.00 92.69 93 THR A CA 1
ATOM 706 C C . THR A 1 93 ? 2.439 -9.685 -9.696 1.00 92.69 93 THR A C 1
ATOM 708 O O . THR A 1 93 ? 1.965 -9.085 -8.734 1.00 92.69 93 THR A O 1
ATOM 711 N N . GLN A 1 94 ? 1.686 -10.049 -10.736 1.00 93.12 94 GLN A N 1
ATOM 712 C CA . GLN A 1 94 ? 0.237 -9.831 -10.764 1.00 93.12 94 GLN A CA 1
ATOM 713 C C . GLN A 1 94 ? -0.472 -10.511 -9.579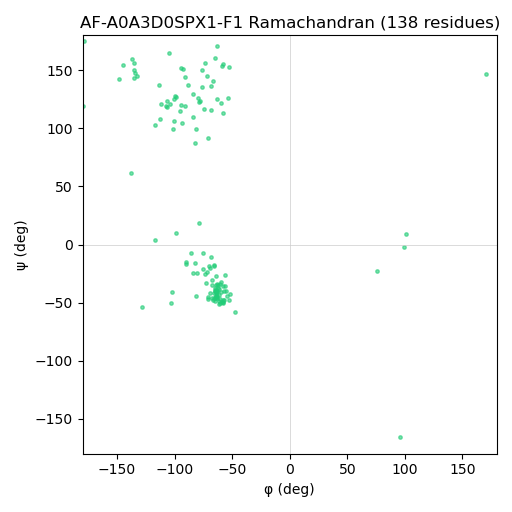 1.00 93.12 94 GLN A C 1
ATOM 715 O O . GLN A 1 94 ? -1.434 -9.974 -9.039 1.00 93.12 94 GLN A O 1
ATOM 720 N N . ASN A 1 95 ? 0.004 -11.684 -9.153 1.00 93.75 95 ASN A N 1
ATOM 721 C CA . ASN A 1 95 ? -0.540 -12.384 -7.990 1.00 93.75 95 ASN A CA 1
ATOM 722 C C . ASN A 1 95 ? -0.265 -11.622 -6.683 1.00 93.75 95 ASN A C 1
ATOM 724 O O . ASN A 1 95 ? -1.107 -11.605 -5.794 1.00 93.75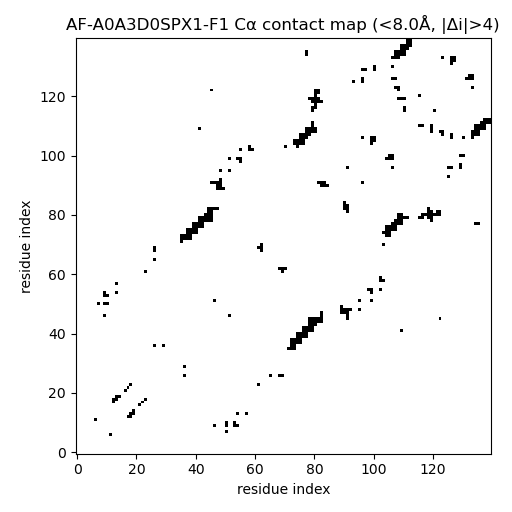 95 ASN A O 1
ATOM 728 N N . ASP A 1 96 ? 0.886 -10.957 -6.566 1.00 94.88 96 ASP A N 1
ATOM 729 C CA . ASP A 1 96 ? 1.198 -10.128 -5.397 1.00 94.88 96 ASP A CA 1
ATOM 730 C C . ASP A 1 96 ? 0.248 -8.923 -5.296 1.00 94.88 96 ASP A C 1
ATOM 732 O O . ASP A 1 96 ? -0.224 -8.614 -4.205 1.00 94.88 96 ASP A O 1
ATOM 736 N N . LEU A 1 97 ? -0.103 -8.300 -6.430 1.00 95.12 97 LEU A N 1
ATOM 737 C CA . LEU A 1 97 ? -1.091 -7.214 -6.474 1.00 95.12 97 LEU A CA 1
ATOM 738 C C . LEU A 1 97 ? -2.488 -7.688 -6.044 1.00 95.12 97 LEU A C 1
ATOM 740 O O . LEU A 1 97 ? -3.105 -7.039 -5.205 1.00 95.12 97 LEU A O 1
ATOM 744 N N . HIS A 1 98 ? -2.960 -8.836 -6.546 1.00 94.69 98 HIS A N 1
ATOM 745 C CA . HIS A 1 98 ? -4.235 -9.421 -6.098 1.00 94.69 98 HIS A CA 1
ATOM 746 C C . HIS A 1 98 ? -4.233 -9.681 -4.591 1.00 94.69 98 HIS A C 1
ATOM 748 O O . HIS A 1 98 ? -5.130 -9.248 -3.880 1.00 94.69 98 HIS A O 1
ATOM 754 N N . ARG A 1 99 ? -3.173 -10.310 -4.073 1.00 96.31 99 ARG A N 1
ATOM 755 C CA . ARG A 1 99 ? -3.071 -10.630 -2.644 1.00 96.31 99 ARG A CA 1
ATOM 756 C C . ARG A 1 99 ? -3.029 -9.390 -1.750 1.00 96.31 99 ARG A C 1
ATOM 758 O O . ARG A 1 99 ? -3.533 -9.446 -0.634 1.00 96.31 99 ARG A O 1
ATOM 765 N N . LEU A 1 100 ? -2.412 -8.294 -2.200 1.00 96.00 100 LEU A N 1
ATOM 766 C CA . LEU A 1 100 ? -2.443 -7.021 -1.471 1.00 96.00 100 LEU A CA 1
ATOM 767 C C . LEU A 1 100 ? -3.853 -6.434 -1.446 1.00 96.00 100 LEU A C 1
ATOM 769 O O . LEU A 1 100 ? -4.323 -6.051 -0.376 1.00 96.00 100 LEU A O 1
ATOM 773 N N . HIS A 1 101 ? -4.514 -6.398 -2.604 1.00 94.06 101 HIS A N 1
ATOM 774 C CA . HIS A 1 101 ? -5.882 -5.909 -2.735 1.00 94.06 101 HIS A CA 1
ATOM 775 C C . HIS A 1 101 ? -6.850 -6.695 -1.841 1.00 94.06 101 HIS A C 1
ATOM 777 O O . HIS A 1 101 ? -7.551 -6.104 -1.024 1.00 94.06 101 HIS A O 1
ATOM 783 N N . ASP A 1 102 ? -6.810 -8.026 -1.908 1.00 93.81 102 ASP A N 1
ATOM 784 C CA . ASP A 1 102 ? -7.680 -8.903 -1.117 1.00 93.81 102 ASP A CA 1
ATOM 785 C C . ASP A 1 102 ? -7.426 -8.778 0.393 1.00 93.81 102 ASP A C 1
ATOM 787 O O . ASP A 1 102 ? -8.327 -8.982 1.204 1.00 93.81 102 ASP A O 1
ATOM 791 N N . ALA A 1 103 ? -6.204 -8.407 0.791 1.00 94.19 103 ALA A N 1
ATOM 792 C CA . ALA A 1 103 ? -5.865 -8.130 2.184 1.00 94.19 103 ALA A CA 1
ATOM 793 C C . ALA A 1 103 ? -6.387 -6.772 2.694 1.00 94.19 103 ALA A C 1
ATOM 795 O O . ALA A 1 103 ? -6.259 -6.495 3.888 1.00 94.19 103 ALA A O 1
ATOM 796 N N . GLY A 1 104 ? -6.952 -5.933 1.820 1.00 93.00 104 GLY A N 1
ATOM 797 C CA . GLY A 1 104 ? -7.509 -4.620 2.155 1.00 93.00 104 GLY A CA 1
ATOM 798 C C . GLY A 1 104 ? -6.609 -3.431 1.813 1.00 93.00 104 GLY A C 1
ATOM 799 O O . GLY A 1 104 ? -6.916 -2.311 2.221 1.00 93.00 104 GLY A O 1
ATOM 800 N N . TRP A 1 105 ? -5.505 -3.637 1.084 1.00 94.69 105 TRP A N 1
ATOM 801 C CA . TRP A 1 105 ? -4.717 -2.518 0.566 1.00 94.69 105 TRP A CA 1
ATOM 802 C C . TRP A 1 105 ? -5.363 -1.931 -0.685 1.00 94.69 105 TRP A C 1
ATOM 804 O O . TRP A 1 105 ? -5.552 -2.609 -1.692 1.00 94.69 105 TRP A O 1
ATOM 814 N N . GLU A 1 106 ? -5.592 -0.627 -0.668 1.00 93.94 106 GLU A N 1
ATOM 815 C CA . GLU A 1 106 ? -5.894 0.137 -1.867 1.00 93.94 106 GLU A CA 1
ATOM 816 C C . GLU A 1 106 ? -4.596 0.418 -2.627 1.00 93.94 106 GLU A C 1
ATOM 818 O O . GLU A 1 106 ? -3.652 1.000 -2.089 1.00 93.94 106 GLU A O 1
ATOM 823 N N . LEU A 1 107 ? -4.522 -0.010 -3.884 1.00 94.06 107 LEU A N 1
ATOM 824 C CA . LEU A 1 107 ? -3.307 0.093 -4.688 1.00 94.06 107 LEU A CA 1
ATOM 825 C C . LEU A 1 107 ? -3.372 1.306 -5.609 1.00 94.06 107 LEU A C 1
ATOM 827 O O . LEU A 1 107 ? -4.299 1.433 -6.406 1.00 94.06 107 LEU A O 1
ATOM 831 N N . CYS A 1 108 ? -2.350 2.159 -5.545 1.00 93.62 108 CYS A N 1
ATOM 832 C CA . CYS A 1 108 ? -2.262 3.356 -6.373 1.00 93.62 108 CYS A CA 1
ATOM 833 C C . CYS A 1 108 ? -0.872 3.524 -6.986 1.00 93.62 108 CYS A C 1
ATOM 835 O O . CYS A 1 108 ? 0.153 3.238 -6.360 1.00 93.62 108 CYS A O 1
ATOM 837 N N . VAL A 1 109 ? -0.824 4.098 -8.188 1.00 93.62 109 VAL A N 1
ATOM 838 C CA . VAL A 1 109 ? 0.432 4.637 -8.722 1.00 93.62 109 VAL A CA 1
ATOM 839 C C . VAL A 1 109 ? 0.642 6.053 -8.198 1.00 93.62 109 VAL A C 1
ATOM 841 O O . VAL A 1 109 ? -0.250 6.898 -8.286 1.00 93.62 109 VAL A O 1
ATOM 844 N N . LEU A 1 110 ? 1.830 6.310 -7.653 1.00 92.69 110 LEU A N 1
ATOM 845 C CA . LEU A 1 110 ? 2.263 7.636 -7.235 1.00 92.69 110 LEU A CA 1
ATOM 846 C C . LEU A 1 110 ? 2.840 8.392 -8.435 1.00 92.69 110 LEU A C 1
ATOM 848 O O . LEU A 1 110 ? 3.936 8.086 -8.913 1.00 92.69 110 LEU A O 1
ATOM 852 N N . GLN A 1 111 ? 2.125 9.414 -8.898 1.00 91.19 111 GLN A N 1
ATOM 853 C CA . GLN A 1 111 ? 2.631 10.317 -9.925 1.00 91.19 111 GLN A CA 1
ATOM 854 C C . GLN A 1 111 ? 3.351 11.507 -9.282 1.00 91.19 111 GLN A C 1
ATOM 856 O O . GLN A 1 111 ? 2.736 12.290 -8.560 1.00 91.19 111 GLN A O 1
ATOM 861 N N . VAL A 1 112 ? 4.642 11.659 -9.592 1.00 85.25 112 VAL A N 1
ATOM 862 C CA . VAL A 1 112 ? 5.455 12.823 -9.209 1.00 85.25 112 VAL A CA 1
ATOM 863 C C . VAL A 1 112 ? 5.805 13.588 -10.483 1.00 85.25 112 VAL A C 1
ATOM 865 O O . VAL A 1 112 ? 6.599 13.099 -11.287 1.00 85.25 112 VAL A O 1
ATOM 868 N N . GLY A 1 113 ? 5.194 14.759 -10.677 1.00 84.06 113 GLY A N 1
ATOM 869 C CA . GLY A 1 113 ? 5.347 15.579 -11.884 1.00 84.06 113 GLY A CA 1
ATOM 870 C C . GLY A 1 113 ? 4.249 15.364 -12.943 1.00 84.06 113 GLY A C 1
ATOM 871 O O . GLY A 1 113 ? 3.193 14.789 -12.654 1.00 84.06 113 GLY A O 1
ATOM 872 N N . PRO A 1 114 ? 4.451 15.842 -14.187 1.00 85.69 114 PRO A N 1
ATOM 873 C CA . PRO A 1 114 ? 3.386 15.911 -15.190 1.00 85.69 114 PRO A CA 1
ATOM 874 C C . PRO A 1 114 ? 2.971 14.543 -15.748 1.00 85.69 114 PRO A C 1
ATOM 876 O O . PRO A 1 114 ? 1.826 14.391 -16.172 1.00 85.69 114 PRO A O 1
ATOM 879 N N . THR A 1 115 ? 3.850 13.537 -15.696 1.00 88.88 115 THR A N 1
ATOM 880 C CA . THR A 1 115 ? 3.641 12.217 -16.312 1.00 88.88 115 THR A CA 1
ATOM 881 C C . THR A 1 115 ? 4.074 11.068 -15.399 1.00 88.88 115 THR A C 1
ATOM 883 O O . THR A 1 115 ? 4.854 11.242 -14.461 1.00 88.88 115 THR A O 1
ATOM 886 N N . LEU A 1 116 ? 3.554 9.866 -15.671 1.00 90.69 116 LEU A N 1
ATOM 887 C CA . LEU A 1 116 ? 4.011 8.638 -15.022 1.00 90.69 116 LEU A CA 1
ATOM 888 C C . LEU A 1 116 ? 5.396 8.235 -15.529 1.00 90.69 116 LEU A C 1
ATOM 890 O O . LEU A 1 116 ? 5.709 8.356 -16.714 1.00 90.69 116 LEU A O 1
ATOM 894 N N . SER A 1 117 ? 6.204 7.663 -14.636 1.00 91.38 117 SER A N 1
ATOM 895 C CA . SER A 1 117 ? 7.430 6.979 -15.051 1.00 91.38 117 SER A CA 1
ATOM 896 C C . SER A 1 117 ? 7.101 5.745 -15.906 1.00 91.38 117 SER A C 1
ATOM 898 O O . SER A 1 117 ? 5.994 5.209 -15.827 1.00 91.38 117 SER A O 1
ATOM 900 N N . ALA A 1 118 ? 8.063 5.235 -16.685 1.00 92.00 118 ALA A N 1
ATOM 901 C CA . ALA A 1 118 ? 7.869 3.997 -17.450 1.00 92.00 118 ALA A CA 1
ATOM 902 C C . ALA A 1 118 ? 7.413 2.832 -16.550 1.00 92.00 118 ALA A C 1
ATOM 904 O O . ALA A 1 118 ? 6.435 2.160 -16.853 1.00 92.00 118 ALA A O 1
ATOM 905 N N . ARG A 1 119 ? 8.044 2.687 -15.380 1.00 92.69 119 ARG A N 1
ATOM 906 C CA . ARG A 1 119 ? 7.659 1.712 -14.347 1.00 92.69 119 ARG A CA 1
ATOM 907 C C . ARG A 1 119 ? 6.313 2.022 -13.696 1.00 92.69 119 ARG A C 1
ATOM 909 O O . ARG A 1 119 ? 5.636 1.108 -13.243 1.00 92.69 119 ARG A O 1
ATOM 916 N N . GLY A 1 120 ? 5.947 3.299 -13.615 1.00 93.06 120 GLY A N 1
ATOM 917 C CA . GLY A 1 120 ? 4.635 3.754 -13.160 1.00 93.06 120 GLY A CA 1
ATOM 918 C C . GLY A 1 120 ? 3.524 3.282 -14.090 1.00 93.06 120 GLY A C 1
ATOM 919 O O . GLY A 1 120 ? 2.506 2.808 -13.606 1.00 93.06 120 GLY A O 1
ATOM 920 N N . ARG A 1 121 ? 3.744 3.327 -15.410 1.00 93.38 121 ARG A N 1
ATOM 921 C CA . ARG A 1 121 ? 2.794 2.791 -16.400 1.00 93.38 121 ARG A CA 1
ATOM 922 C C . ARG A 1 121 ? 2.621 1.279 -16.274 1.00 93.38 121 ARG A C 1
ATOM 924 O O . ARG A 1 121 ? 1.495 0.813 -16.219 1.00 93.38 121 ARG A O 1
ATOM 931 N N . ILE A 1 122 ? 3.720 0.539 -16.122 1.00 92.88 122 ILE A N 1
ATOM 932 C CA . ILE A 1 122 ? 3.665 -0.921 -15.937 1.00 92.88 122 ILE A CA 1
ATOM 933 C C . ILE A 1 122 ? 2.893 -1.282 -14.663 1.00 92.88 122 ILE A C 1
ATOM 935 O O . ILE A 1 122 ? 2.040 -2.167 -14.668 1.00 92.88 122 ILE A O 1
ATOM 939 N N . LEU A 1 123 ? 3.156 -0.564 -13.567 1.00 93.62 123 LEU A N 1
ATOM 940 C CA . LEU A 1 123 ? 2.410 -0.761 -12.330 1.00 93.62 123 LEU A CA 1
ATOM 941 C C . LEU A 1 123 ? 0.925 -0.411 -12.496 1.00 93.62 123 LEU A C 1
ATOM 943 O O . LEU A 1 123 ? 0.086 -1.142 -11.978 1.00 93.62 123 LEU A O 1
ATOM 947 N N . LEU A 1 124 ? 0.604 0.671 -13.215 1.00 93.44 124 LEU A N 1
ATOM 948 C CA . LEU A 1 124 ? -0.778 1.080 -13.472 1.00 93.44 124 LEU A CA 1
ATOM 949 C C . LEU A 1 124 ? -1.545 -0.022 -14.204 1.00 93.44 124 LEU A C 1
ATOM 951 O O . LEU A 1 124 ? -2.601 -0.420 -13.730 1.00 93.44 124 LEU A O 1
ATOM 955 N N . GLU A 1 125 ? -0.983 -0.568 -15.283 1.00 91.81 125 GLU A N 1
ATOM 956 C CA . GLU A 1 125 ? -1.590 -1.683 -16.022 1.00 91.81 125 GLU A CA 1
ATOM 957 C C . GLU A 1 125 ? -1.845 -2.897 -15.117 1.00 91.81 125 GLU A C 1
ATOM 959 O O . GLU A 1 125 ? -2.881 -3.555 -15.214 1.00 91.81 125 GLU A O 1
ATOM 964 N N . GLY A 1 126 ? -0.906 -3.197 -14.212 1.00 91.69 126 GLY A N 1
ATOM 965 C CA . GLY A 1 126 ? -1.064 -4.260 -13.223 1.00 91.69 126 GLY A CA 1
ATOM 966 C C . GLY A 1 126 ? -2.202 -3.990 -12.236 1.00 91.69 126 GLY A C 1
ATOM 967 O O . GLY A 1 126 ? -2.990 -4.894 -11.960 1.00 91.69 126 GLY A O 1
ATOM 968 N N . ILE A 1 127 ? -2.308 -2.759 -11.726 1.00 92.38 127 ILE A N 1
ATOM 969 C CA . ILE A 1 127 ? -3.341 -2.332 -10.768 1.00 92.38 127 ILE A CA 1
ATOM 970 C C . ILE A 1 127 ? -4.727 -2.288 -11.419 1.00 92.38 127 ILE A C 1
ATOM 972 O O . ILE A 1 127 ? -5.694 -2.741 -10.811 1.00 92.38 127 ILE A O 1
ATOM 976 N N . GLU A 1 128 ? -4.843 -1.792 -12.651 1.00 91.00 128 GLU A N 1
ATOM 977 C CA . GLU A 1 128 ? -6.121 -1.697 -13.371 1.00 91.00 128 GLU A CA 1
ATOM 978 C C . GLU A 1 128 ? -6.780 -3.066 -13.570 1.00 91.00 128 GLU A C 1
ATOM 980 O O . GLU A 1 128 ? -8.002 -3.173 -13.494 1.00 91.00 128 GLU A O 1
ATOM 985 N N . ARG A 1 129 ? -5.979 -4.128 -13.728 1.00 88.62 129 ARG A N 1
ATOM 986 C CA . ARG A 1 129 ? -6.469 -5.514 -13.806 1.00 88.62 129 ARG A CA 1
ATOM 987 C C . ARG A 1 129 ? -7.016 -6.062 -12.484 1.00 88.62 129 ARG A C 1
ATOM 989 O O . ARG A 1 129 ? -7.715 -7.066 -12.519 1.00 88.62 129 ARG A O 1
ATOM 996 N N . VAL A 1 130 ? -6.678 -5.450 -11.347 1.00 87.00 130 VAL A N 1
ATOM 997 C CA . VAL A 1 130 ? -7.092 -5.908 -10.007 1.00 87.00 130 VAL A CA 1
ATOM 998 C C . VAL A 1 130 ? -8.225 -5.050 -9.452 1.00 87.00 130 VAL A C 1
ATOM 1000 O O . VAL A 1 130 ? -9.235 -5.580 -9.009 1.00 87.00 130 VAL A O 1
ATOM 1003 N N . ALA A 1 131 ? -8.055 -3.727 -9.473 1.00 77.31 131 ALA A N 1
ATOM 1004 C CA . ALA A 1 131 ? -8.885 -2.790 -8.715 1.00 77.31 131 ALA A CA 1
ATOM 1005 C C . ALA A 1 131 ? -9.678 -1.810 -9.600 1.00 77.31 131 ALA A C 1
ATOM 1007 O O . ALA A 1 131 ? -10.336 -0.904 -9.096 1.00 77.31 131 ALA A O 1
ATOM 1008 N N . GLY A 1 132 ? -9.607 -1.936 -10.929 1.00 63.56 132 GLY A N 1
ATOM 1009 C CA . GLY A 1 132 ? -10.442 -1.173 -11.860 1.00 63.56 132 GLY A CA 1
ATOM 1010 C C . GLY A 1 132 ? -10.062 0.299 -12.088 1.00 63.56 132 GLY A C 1
ATOM 1011 O O . GLY A 1 132 ? -10.441 0.799 -13.144 1.00 63.56 132 GLY A O 1
ATOM 1012 N N . ARG A 1 133 ? -9.334 0.979 -11.169 1.00 64.00 133 ARG A N 1
ATOM 1013 C CA . ARG A 1 133 ? -8.535 2.235 -11.340 1.00 64.00 133 ARG A CA 1
ATOM 1014 C C . ARG A 1 133 ? -8.051 2.813 -9.992 1.00 64.00 133 ARG A C 1
ATOM 1016 O O . ARG A 1 133 ? -8.793 2.791 -9.018 1.00 64.00 133 ARG A O 1
ATOM 1023 N N . GLY A 1 134 ? -6.870 3.448 -9.966 1.00 57.59 134 GLY A N 1
ATOM 1024 C CA . GLY A 1 134 ? -6.414 4.260 -8.823 1.00 57.59 134 GLY A CA 1
ATOM 1025 C C . GLY A 1 134 ? -5.037 4.910 -9.024 1.00 57.59 134 GLY A C 1
ATOM 1026 O O . GLY A 1 134 ? -4.031 4.223 -9.196 1.00 57.59 134 GLY A O 1
ATOM 1027 N N . PHE A 1 135 ? -4.960 6.243 -8.989 1.00 57.59 135 PHE A N 1
ATOM 1028 C CA . PHE A 1 135 ? -3.690 6.967 -8.852 1.00 57.59 135 PHE A CA 1
ATOM 1029 C C . PHE A 1 135 ? -3.808 8.055 -7.787 1.00 57.59 135 PHE A C 1
ATOM 1031 O O . PHE A 1 135 ? -4.850 8.691 -7.639 1.00 57.59 135 PHE A O 1
ATOM 1038 N N . VAL A 1 136 ? -2.712 8.277 -7.062 1.00 60.16 136 VAL A N 1
ATOM 1039 C CA . VAL A 1 136 ? -2.551 9.417 -6.154 1.00 60.16 136 VAL A CA 1
ATOM 1040 C C . VAL A 1 136 ? -1.588 10.388 -6.826 1.00 60.16 136 VAL A C 1
ATOM 1042 O O . VAL A 1 136 ? -0.466 10.019 -7.187 1.00 60.16 136 VAL A O 1
ATOM 1045 N N . ARG A 1 137 ? -2.031 11.632 -7.020 1.00 60.38 137 ARG A N 1
ATOM 1046 C CA . ARG A 1 137 ? -1.237 12.685 -7.657 1.00 60.38 137 ARG A CA 1
ATOM 1047 C C . ARG A 1 137 ? -0.727 13.652 -6.599 1.00 60.38 137 ARG A C 1
ATOM 1049 O O . ARG A 1 137 ? -1.526 14.270 -5.904 1.00 60.38 137 ARG A O 1
ATOM 1056 N N . LEU A 1 138 ? 0.592 13.796 -6.498 1.00 56.06 138 LEU A N 1
ATOM 1057 C CA . LEU A 1 138 ? 1.196 14.883 -5.732 1.00 56.06 138 LEU A CA 1
ATOM 1058 C C . LEU A 1 138 ? 1.515 16.015 -6.709 1.00 56.06 138 LEU A C 1
ATOM 1060 O O . LEU A 1 138 ? 2.317 15.838 -7.629 1.00 56.06 138 LEU A O 1
ATOM 1064 N N . HIS A 1 139 ? 0.843 17.152 -6.541 1.00 43.78 139 HIS A N 1
ATOM 1065 C CA . HIS A 1 139 ? 1.199 18.384 -7.234 1.00 43.78 139 HIS A CA 1
ATOM 1066 C C . HIS A 1 139 ? 2.406 18.995 -6.515 1.00 43.78 139 HIS A C 1
ATOM 1068 O O . HIS A 1 139 ? 2.368 19.168 -5.298 1.00 43.78 139 HIS A O 1
ATOM 1074 N N . GLY A 1 140 ? 3.482 19.225 -7.267 1.00 42.25 140 GLY A N 1
ATOM 1075 C CA . GLY A 1 140 ? 4.613 20.052 -6.850 1.00 42.25 140 GLY A CA 1
ATOM 1076 C C . GLY A 1 140 ? 4.484 21.446 -7.434 1.00 42.25 140 GLY A C 1
ATOM 1077 O O . GLY A 1 140 ? 3.766 21.571 -8.455 1.00 42.25 140 GLY A O 1
#

Sequence (140 aa):
MGYSAGDHAEANLLRTALWTAHLPNALRAWTPHDSCITVTLAINRSPCRNCTALLISALSALYRNFPARGPRNRFILAAKGAYEDAGMTTRTTQNDLHRLHDAGWELCVLQVGPTLSARGRILLEGIERVAGRGFVRLHG

Radius of gyration: 15.43 Å; Cα contacts (8 Å, |Δi|>4): 201; chains: 1; bounding box: 44×34×37 Å

pLDDT: mean 85.54, std 14.46, range [31.58, 97.31]

Solvent-accessible surface area (backbone atoms only — not comparable to full-atom values): 7932 Å² total; per-residue (Å²): 134,87,74,80,87,60,82,50,72,64,61,51,46,62,72,31,59,61,53,70,44,49,48,58,48,48,70,70,68,54,73,64,84,86,63,64,58,77,48,72,50,78,40,75,44,38,54,32,52,68,46,42,55,50,56,36,52,50,48,48,51,48,28,70,77,29,69,88,54,37,83,62,34,46,39,34,44,26,17,31,12,47,32,67,56,98,87,52,89,51,31,49,45,71,66,50,53,45,51,37,42,77,53,60,37,44,63,25,31,32,30,72,63,99,55,68,46,77,41,16,49,56,34,40,60,53,42,40,76,67,65,74,67,54,69,49,76,52,87,127

Nearest PDB structures (foldseek):
  5kms-assembly2_D  TM=5.605E-01  e=1.468E-02  Caldalkalibacillus thermarum TA2.A1
  5kmp-assembly1_A  TM=5.723E-01  e=5.692E-02  Caldalkalibacillus thermarum TA2.A1
  4nwz-assembly4_D-3  TM=5.696E-01  e=6.072E-02  Caldalkalibacillus thermarum TA2.A1
  5kmq-assembly2_C  TM=5.816E-01  e=5.692E-02  Caldalkalibacillus thermarum TA2.A1
  5na1-assembly1_A  TM=5.559E-01  e=1.498E-01  Staphylococcus aureus subsp. aureus NCTC 8325

Mean predicted aligned error: 6.05 Å

Foldseek 3Di:
DDDPPDDDPLRVVCPDCVLVPVVLVCLVPDPPLQDAAEAEDEEAEDFWQVSLVVLLVSLLVSCVVPVPRSLRHAAEYEYLFWQDDVPDPRTDDLVSLQSSVVSRYHYAYEDDPDDRDPRSVVSQVSNCVRPVGHYDYDDD

Secondary structure (DSSP, 8-state):
-----SPPHHHHHHHSHIIIIIHHHHHHH-SSTTSPPEEEEEESSPPPHHHHHHHHHHHHHHHHHSTTTGGGSEEEEEESS----TT-TT---HHHHHHHHHTTEEEEEEEESSS--HHHHHHHHHHHHHHS--EEEE--